Protein AF-A0A931I451-F1 (afdb_monomer_lite)

Foldseek 3Di:
DVVLVVVLVVLLVVLVVQLVVLVCLLCVLLVLLVVLLVVLVCLVVVPDADDDPNHGSVVSSVVSNVSSVVSVCCNVVVCSVLSNVLSVQLNVLSVVLVVLCPDPPRDPVVSVVSNVVSVVSSVVSVVVVPD

Organism: NCBI:txid2793297

pLDDT: mean 89.66, std 9.62, range [39.75, 97.81]

Sequence (131 aa):
MEQIRAKVEESFTKANTGAKAWSTAYHTILGAAGIVGIIASLVSGAGITGDILGMSSKTFIAVLSALAAMLTFIGGFGGFEKKWISNRQLRHDLNMIKVDMDANDADEKTIRTKYKEAMSRHESIFVGDSI

Secondary structure (DSSP, 8-state):
-HHHHHHHHHHHHHHHHHHHHHHHHHHHHHHHHHHHHHHHHHHHHTT--SEETTEEHHHHHHHHHHHHHHHHHHHHHS-HHHHHHHHHHHHHHHHHHHHHHTSTT--HHHHHHHHHHHHHHHHHHHHT---

Radius of gyration: 22.63 Å; chains: 1; bounding box: 51×32×65 Å

Structure (mmCIF, N/CA/C/O backbone):
data_AF-A0A931I451-F1
#
_entry.id   AF-A0A931I451-F1
#
loop_
_atom_site.group_PDB
_atom_site.id
_atom_site.type_symbol
_atom_site.label_atom_id
_atom_site.label_alt_id
_atom_site.label_comp_id
_atom_site.label_asym_id
_atom_site.label_entity_id
_atom_site.label_seq_id
_atom_site.pdbx_PDB_ins_code
_atom_site.Cartn_x
_atom_site.Cartn_y
_atom_site.Cartn_z
_atom_site.occupancy
_atom_site.B_iso_or_equiv
_atom_site.auth_seq_id
_atom_site.auth_comp_id
_atom_site.auth_asym_id
_atom_site.auth_atom_id
_atom_site.pdbx_PDB_model_num
ATOM 1 N N . MET A 1 1 ? -24.051 -4.105 19.971 1.00 84.06 1 MET A N 1
ATOM 2 C CA . MET A 1 1 ? -22.862 -4.875 19.532 1.00 84.06 1 MET A CA 1
ATOM 3 C C . MET A 1 1 ? -22.881 -5.305 18.065 1.00 84.06 1 MET A C 1
ATOM 5 O O . MET A 1 1 ? -21.870 -5.152 17.390 1.00 84.06 1 MET A O 1
ATOM 9 N N . GLU A 1 2 ? -23.996 -5.793 17.521 1.00 89.69 2 GLU A N 1
ATOM 10 C CA . GLU A 1 2 ? -24.052 -6.289 16.131 1.00 89.69 2 GLU A CA 1
ATOM 11 C C . GLU A 1 2 ? -23.709 -5.224 15.068 1.00 89.69 2 GLU A C 1
ATOM 13 O O . GLU A 1 2 ? -22.901 -5.464 14.173 1.00 89.69 2 GLU A O 1
ATOM 18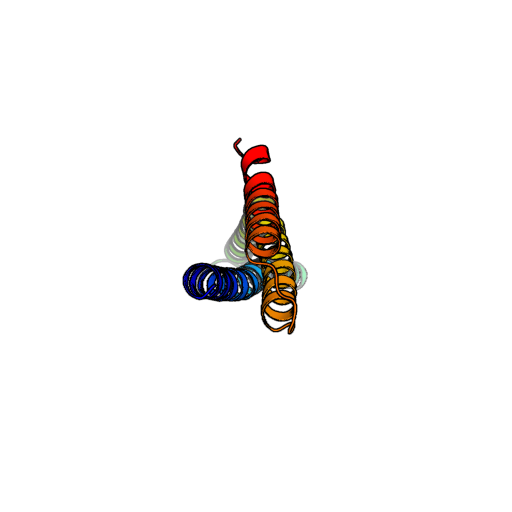 N N . GLN A 1 3 ? -24.220 -3.997 15.223 1.00 92.00 3 GLN A N 1
ATOM 19 C CA . GLN A 1 3 ? -23.937 -2.904 14.282 1.00 92.00 3 GLN A CA 1
ATOM 20 C C . GLN A 1 3 ? -22.450 -2.526 14.210 1.00 92.00 3 GLN A C 1
ATOM 22 O O . GLN A 1 3 ? -21.939 -2.232 13.131 1.00 92.00 3 GLN A O 1
ATOM 27 N N . ILE A 1 4 ? -21.747 -2.491 15.351 1.00 93.38 4 ILE A N 1
ATOM 28 C CA . ILE A 1 4 ? -20.312 -2.170 15.357 1.00 93.38 4 ILE A CA 1
ATOM 29 C C . ILE A 1 4 ? -19.495 -3.335 14.788 1.00 93.38 4 ILE A C 1
ATOM 31 O O . ILE A 1 4 ? -18.538 -3.087 14.061 1.00 93.38 4 ILE A O 1
ATOM 35 N N . ARG A 1 5 ? -19.933 -4.585 15.001 1.00 95.00 5 ARG A N 1
ATOM 36 C CA . ARG A 1 5 ? -19.315 -5.783 14.410 1.00 95.00 5 ARG A CA 1
ATOM 37 C C . ARG A 1 5 ? -19.340 -5.733 12.886 1.00 95.00 5 ARG A C 1
ATOM 39 O O . ARG A 1 5 ? -18.301 -5.912 12.262 1.00 95.00 5 ARG A O 1
ATOM 46 N N . ALA A 1 6 ? -20.494 -5.411 12.301 1.00 96.00 6 ALA A N 1
ATOM 47 C CA . ALA A 1 6 ? -20.635 -5.276 10.852 1.00 96.00 6 ALA A CA 1
ATOM 48 C C . ALA A 1 6 ? -19.685 -4.212 10.275 1.00 96.00 6 ALA A C 1
ATOM 50 O O . ALA A 1 6 ? -19.011 -4.460 9.278 1.00 96.00 6 ALA A O 1
ATOM 51 N N . LYS A 1 7 ? -19.562 -3.055 10.943 1.00 95.75 7 LYS A N 1
ATOM 52 C CA . LYS A 1 7 ? -18.633 -1.989 10.527 1.00 95.75 7 LYS A CA 1
ATOM 53 C C . LYS A 1 7 ? -17.167 -2.408 10.622 1.00 95.75 7 LYS A C 1
ATOM 55 O O . LYS A 1 7 ? -16.392 -2.107 9.720 1.00 95.75 7 LYS A O 1
ATOM 60 N N . VAL A 1 8 ? -16.783 -3.091 11.701 1.00 96.56 8 VAL A N 1
ATOM 61 C CA . VAL A 1 8 ? -15.419 -3.613 11.868 1.00 96.56 8 VAL A CA 1
ATOM 62 C C . VAL A 1 8 ? -15.099 -4.623 10.763 1.00 96.56 8 VAL A C 1
ATOM 64 O O . VAL A 1 8 ? -14.026 -4.540 10.169 1.00 96.56 8 VAL A O 1
ATOM 67 N N . GLU A 1 9 ? -16.029 -5.523 10.434 1.00 96.94 9 GLU A N 1
ATOM 68 C CA . GLU A 1 9 ? -15.830 -6.546 9.399 1.00 96.94 9 GLU A CA 1
ATOM 69 C C . GLU A 1 9 ? -15.715 -5.952 7.990 1.00 96.94 9 GLU A C 1
ATOM 71 O O . GLU A 1 9 ? -14.822 -6.315 7.214 1.00 96.94 9 GLU A O 1
ATOM 76 N N . GLU A 1 10 ? -16.586 -4.996 7.664 1.00 97.31 10 GLU A N 1
ATOM 77 C CA . GLU A 1 10 ? -16.546 -4.280 6.392 1.00 97.31 10 GLU A CA 1
ATOM 78 C C . GLU A 1 10 ? -15.208 -3.544 6.226 1.00 97.31 10 GLU A C 1
ATOM 80 O O . GLU A 1 10 ? -14.516 -3.699 5.212 1.00 97.31 10 GLU A O 1
ATOM 85 N N . SER A 1 11 ? -14.801 -2.789 7.250 1.00 96.50 11 SER A N 1
ATOM 86 C CA . SER A 1 11 ? -13.529 -2.066 7.262 1.00 96.50 11 SER A CA 1
ATOM 87 C C . SER A 1 11 ? -12.334 -3.015 7.194 1.00 96.50 11 SER A C 1
ATOM 89 O O . SER A 1 11 ? -11.367 -2.728 6.488 1.00 96.50 11 SER A O 1
ATOM 91 N N . PHE A 1 12 ? -12.399 -4.176 7.852 1.00 97.38 12 PHE A N 1
ATOM 92 C CA . PHE A 1 12 ? -11.330 -5.175 7.816 1.00 97.38 12 PHE A CA 1
ATOM 93 C C . PHE A 1 12 ? -11.155 -5.743 6.407 1.00 97.38 12 PHE A C 1
ATOM 95 O O . PHE A 1 12 ? -10.032 -5.847 5.910 1.00 97.38 12 PHE A O 1
ATOM 102 N N . THR A 1 13 ? -12.259 -6.057 5.730 1.00 97.38 13 THR A N 1
ATOM 103 C CA . THR A 1 13 ? -12.245 -6.571 4.355 1.00 97.38 13 THR A CA 1
ATOM 104 C C . THR A 1 13 ? -11.655 -5.548 3.385 1.00 97.38 13 THR A C 1
ATOM 106 O O . THR A 1 13 ? -10.807 -5.894 2.552 1.00 97.38 13 THR A O 1
ATOM 109 N N . LYS A 1 14 ? -12.039 -4.273 3.531 1.00 95.44 14 LYS A N 1
ATOM 110 C CA . LYS A 1 14 ? -11.481 -3.157 2.755 1.00 95.44 14 LYS A CA 1
ATOM 111 C C . LYS A 1 14 ? -9.985 -2.986 3.014 1.00 95.44 14 LYS A C 1
ATOM 113 O O . LYS A 1 14 ? -9.214 -2.984 2.058 1.00 95.44 14 LYS A O 1
ATOM 118 N N . ALA A 1 15 ? -9.561 -2.942 4.278 1.00 94.81 15 ALA A N 1
ATOM 119 C CA . ALA A 1 15 ? -8.152 -2.815 4.655 1.00 94.81 15 ALA A CA 1
ATOM 120 C C . ALA A 1 15 ? -7.307 -4.006 4.165 1.00 94.81 15 ALA A C 1
ATOM 122 O O . ALA A 1 15 ? -6.190 -3.830 3.688 1.00 94.81 15 ALA A O 1
ATOM 123 N N . ASN A 1 16 ? -7.842 -5.230 4.213 1.00 95.38 16 ASN A N 1
ATOM 124 C CA . ASN A 1 16 ? -7.169 -6.423 3.697 1.00 95.38 16 ASN A CA 1
ATOM 125 C C . ASN A 1 16 ? -7.016 -6.390 2.171 1.00 95.38 16 ASN A C 1
ATOM 127 O O . ASN A 1 16 ? -5.948 -6.707 1.646 1.00 95.38 16 ASN A O 1
ATOM 131 N N . THR A 1 17 ? -8.068 -5.981 1.463 1.00 95.88 17 THR A N 1
ATOM 132 C CA . THR A 1 17 ? -8.034 -5.819 0.003 1.00 95.88 17 THR A CA 1
ATOM 133 C C . THR A 1 17 ? -7.046 -4.728 -0.393 1.00 95.88 17 THR A C 1
ATOM 135 O O . THR A 1 17 ? -6.185 -4.962 -1.238 1.00 95.88 17 THR A O 1
ATOM 138 N N . GLY A 1 18 ? -7.098 -3.575 0.279 1.00 92.00 18 GLY A N 1
ATOM 139 C CA . GLY A 1 18 ? -6.161 -2.473 0.085 1.00 92.00 18 GLY A CA 1
ATOM 140 C C . GLY A 1 18 ? -4.717 -2.891 0.355 1.00 92.00 18 GLY A C 1
ATOM 141 O O . GLY A 1 18 ? -3.845 -2.645 -0.472 1.00 92.00 18 GLY A O 1
ATOM 142 N N . ALA A 1 19 ? -4.452 -3.599 1.456 1.00 91.94 19 ALA A N 1
ATOM 143 C CA . ALA A 1 19 ? -3.112 -4.081 1.786 1.00 91.94 19 ALA A CA 1
ATOM 144 C C . ALA A 1 19 ? -2.541 -4.999 0.694 1.00 91.94 19 ALA A C 1
ATOM 146 O O . ALA A 1 19 ? -1.367 -4.878 0.355 1.00 91.94 19 ALA A O 1
ATOM 147 N N . LYS A 1 20 ? -3.357 -5.890 0.118 1.00 92.56 20 LYS A N 1
ATOM 148 C CA . LYS A 1 20 ? -2.935 -6.755 -0.995 1.00 92.56 20 LYS A CA 1
ATOM 149 C C . LYS A 1 20 ? -2.702 -5.951 -2.274 1.00 92.56 20 LYS A C 1
ATOM 151 O O . LYS A 1 20 ? -1.625 -6.046 -2.852 1.00 92.56 20 LYS A O 1
ATOM 156 N N . ALA A 1 21 ? -3.669 -5.124 -2.672 1.00 92.56 21 ALA A N 1
ATOM 157 C CA . ALA A 1 21 ? -3.600 -4.340 -3.903 1.00 92.56 21 ALA A CA 1
ATOM 158 C C . ALA A 1 21 ? -2.397 -3.385 -3.914 1.00 92.56 21 ALA A C 1
ATOM 160 O O . ALA A 1 21 ? -1.630 -3.367 -4.875 1.00 92.56 21 ALA A O 1
ATOM 161 N N . TRP A 1 22 ? -2.182 -2.643 -2.824 1.00 91.75 22 TRP A N 1
ATOM 162 C CA . TRP A 1 22 ? -1.053 -1.718 -2.716 1.00 91.75 22 TRP A CA 1
ATOM 163 C C . TRP A 1 22 ? 0.290 -2.435 -2.577 1.00 91.75 22 TRP A C 1
ATOM 165 O O . TRP A 1 22 ? 1.285 -1.924 -3.079 1.00 91.75 22 TRP A O 1
ATOM 175 N N . SER A 1 23 ? 0.330 -3.634 -1.981 1.00 89.88 23 SER A N 1
ATOM 176 C CA . SER A 1 23 ? 1.541 -4.467 -1.975 1.00 89.88 23 SER A CA 1
ATOM 177 C C . SER A 1 23 ? 1.933 -4.882 -3.390 1.00 89.88 23 SER A C 1
ATOM 179 O O . SER A 1 23 ? 3.088 -4.720 -3.779 1.00 89.88 23 SER A O 1
ATOM 181 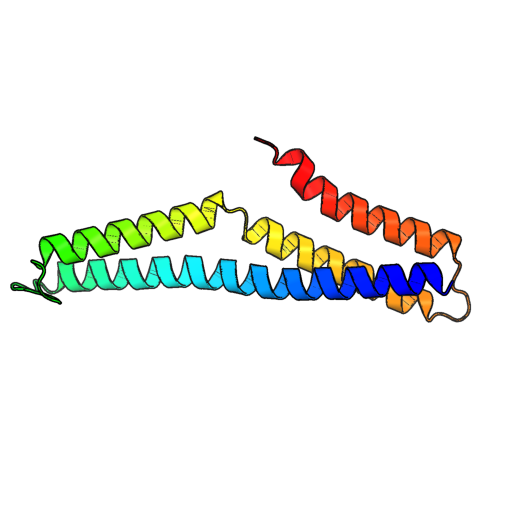N N . THR A 1 24 ? 0.965 -5.364 -4.177 1.00 89.25 24 THR A N 1
ATOM 182 C CA . THR A 1 24 ? 1.191 -5.710 -5.583 1.00 89.25 24 THR A CA 1
ATOM 183 C C . THR A 1 24 ? 1.635 -4.483 -6.370 1.00 89.25 24 THR A C 1
ATOM 185 O O . THR A 1 24 ? 2.670 -4.537 -7.021 1.00 89.25 24 THR A O 1
ATOM 188 N N . ALA A 1 25 ? 0.929 -3.355 -6.257 1.00 89.81 25 ALA A N 1
ATOM 189 C CA . ALA A 1 25 ? 1.302 -2.127 -6.956 1.00 89.81 25 ALA A CA 1
ATOM 190 C C . ALA A 1 25 ? 2.735 -1.677 -6.618 1.00 89.81 25 ALA A C 1
ATOM 192 O O . ALA A 1 25 ? 3.522 -1.421 -7.527 1.00 89.81 25 ALA A O 1
ATOM 193 N N . TYR A 1 26 ? 3.093 -1.644 -5.330 1.00 86.12 26 TYR A N 1
ATOM 194 C CA . TYR A 1 26 ? 4.414 -1.218 -4.866 1.00 86.12 26 TYR A CA 1
ATOM 195 C C . TYR A 1 26 ? 5.539 -2.114 -5.403 1.00 86.12 26 TYR A C 1
ATOM 197 O O . TYR A 1 26 ? 6.483 -1.623 -6.023 1.00 86.12 26 TYR A O 1
ATOM 205 N N . HIS A 1 27 ? 5.426 -3.434 -5.232 1.00 85.56 27 HIS A N 1
ATOM 206 C CA . HIS A 1 27 ? 6.488 -4.355 -5.644 1.00 85.56 27 HIS A CA 1
ATOM 207 C C . HIS A 1 27 ? 6.543 -4.570 -7.157 1.00 85.56 27 HIS A C 1
ATOM 209 O O . HIS A 1 27 ? 7.633 -4.727 -7.706 1.00 85.56 27 HIS A O 1
ATOM 215 N N . THR A 1 28 ? 5.404 -4.547 -7.853 1.00 89.50 28 THR A N 1
ATOM 216 C CA . THR A 1 28 ? 5.381 -4.696 -9.310 1.00 89.50 28 THR A CA 1
ATOM 217 C C . THR A 1 28 ? 5.950 -3.465 -10.001 1.00 89.50 28 THR A C 1
ATOM 219 O O . THR A 1 28 ? 6.743 -3.628 -10.919 1.00 89.50 28 THR A O 1
ATOM 222 N N . ILE A 1 29 ? 5.614 -2.246 -9.565 1.00 89.06 29 ILE A N 1
ATOM 223 C CA . ILE A 1 29 ? 6.123 -1.026 -10.209 1.00 89.06 29 ILE A CA 1
ATOM 224 C C . ILE A 1 29 ? 7.632 -0.881 -10.008 1.00 89.06 29 ILE A C 1
ATOM 226 O O . ILE A 1 29 ? 8.349 -0.655 -10.982 1.00 89.06 29 ILE A O 1
ATOM 230 N N . LEU A 1 30 ? 8.131 -1.077 -8.784 1.00 82.50 30 LEU A N 1
ATOM 231 C CA . LEU A 1 30 ? 9.569 -0.993 -8.514 1.00 82.50 30 LEU A CA 1
ATOM 232 C C . LEU A 1 30 ? 10.344 -2.145 -9.164 1.00 82.50 30 LEU A C 1
ATOM 234 O O . LEU A 1 30 ? 11.392 -1.923 -9.769 1.00 82.50 30 LEU A O 1
ATOM 238 N N . GLY A 1 31 ? 9.809 -3.368 -9.097 1.00 89.50 31 GLY A N 1
ATOM 239 C CA . GLY A 1 31 ? 10.412 -4.530 -9.745 1.00 89.50 31 GLY A CA 1
ATOM 240 C C . GLY A 1 31 ? 10.475 -4.374 -11.264 1.00 89.50 31 GLY A C 1
ATOM 241 O O . GLY A 1 31 ? 11.526 -4.597 -11.864 1.00 89.50 31 GLY A O 1
ATOM 242 N N . ALA A 1 32 ? 9.384 -3.926 -11.890 1.00 90.50 32 ALA A N 1
ATOM 243 C CA . ALA A 1 32 ? 9.336 -3.673 -13.326 1.00 90.50 32 ALA A CA 1
ATOM 244 C C . ALA 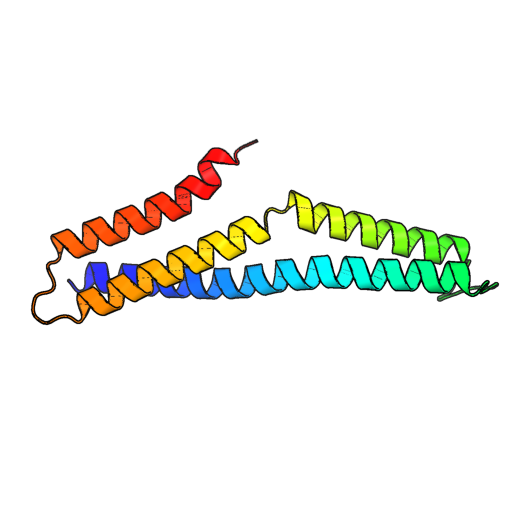A 1 32 ? 10.297 -2.552 -13.739 1.00 90.50 32 ALA A C 1
ATOM 246 O O . ALA A 1 32 ? 11.015 -2.717 -14.723 1.00 90.50 32 ALA A O 1
ATOM 247 N N . ALA A 1 33 ? 10.369 -1.453 -12.978 1.00 91.12 33 ALA A N 1
ATOM 248 C CA . ALA A 1 33 ? 11.322 -0.374 -13.236 1.00 91.12 33 ALA A CA 1
ATOM 249 C C . ALA A 1 33 ? 12.769 -0.894 -13.267 1.00 91.12 33 ALA A C 1
ATOM 251 O O . ALA A 1 33 ? 13.507 -0.621 -14.215 1.00 91.12 33 ALA A O 1
ATOM 252 N N . GLY A 1 34 ? 13.147 -1.699 -12.266 1.00 90.25 34 GLY A N 1
ATOM 253 C CA . GLY A 1 34 ? 14.473 -2.310 -12.184 1.00 90.25 34 GLY A CA 1
ATOM 254 C C . GLY A 1 34 ? 14.766 -3.251 -13.353 1.00 90.25 34 GLY A C 1
ATOM 255 O O . GLY A 1 34 ? 15.809 -3.127 -13.991 1.00 90.25 34 GLY A O 1
ATOM 256 N N . ILE A 1 35 ? 13.834 -4.151 -13.684 1.00 93.56 35 ILE A N 1
ATOM 257 C CA . ILE A 1 35 ? 13.991 -5.102 -14.798 1.00 93.56 35 ILE A CA 1
ATOM 258 C C . ILE A 1 35 ? 14.158 -4.363 -16.129 1.00 93.56 35 ILE A C 1
ATOM 260 O O . ILE A 1 35 ? 15.079 -4.660 -16.886 1.00 93.56 35 ILE A O 1
ATOM 264 N N . VAL A 1 36 ? 13.303 -3.377 -16.408 1.00 93.06 36 VAL A N 1
ATOM 265 C CA . VAL A 1 36 ? 13.367 -2.593 -17.648 1.00 93.06 36 VAL A CA 1
ATOM 266 C C . VAL A 1 36 ? 14.695 -1.833 -17.743 1.00 93.06 36 VAL A C 1
ATOM 268 O O . VAL A 1 36 ? 15.323 -1.834 -18.803 1.00 93.06 36 VAL A O 1
ATOM 271 N N . GLY A 1 37 ? 15.165 -1.246 -16.637 1.00 90.88 37 GLY A N 1
ATOM 272 C CA . GLY A 1 37 ? 16.468 -0.580 -16.578 1.00 90.88 37 GLY A CA 1
ATOM 273 C C . GLY A 1 37 ? 17.643 -1.533 -16.825 1.00 90.88 37 GLY A C 1
ATOM 274 O O . GLY A 1 37 ? 18.558 -1.202 -17.582 1.00 90.88 37 GLY A O 1
ATOM 275 N N . ILE A 1 38 ? 17.599 -2.743 -16.257 1.00 92.56 38 ILE A N 1
ATOM 276 C CA . ILE A 1 38 ? 18.607 -3.787 -16.498 1.00 92.56 38 ILE A CA 1
ATOM 277 C C . ILE A 1 38 ? 18.626 -4.181 -17.977 1.00 92.56 38 ILE A C 1
ATOM 279 O O . ILE A 1 38 ? 19.702 -4.244 -18.567 1.00 92.56 38 ILE A O 1
ATOM 283 N N . ILE A 1 39 ? 17.463 -4.391 -18.603 1.00 91.06 39 ILE A N 1
ATOM 284 C CA . ILE A 1 39 ? 17.385 -4.729 -20.032 1.00 91.06 39 ILE A CA 1
ATOM 285 C C . ILE A 1 39 ? 17.983 -3.602 -20.884 1.00 91.06 39 ILE A C 1
ATOM 287 O O . ILE A 1 39 ? 18.790 -3.881 -21.769 1.00 91.06 39 ILE A O 1
ATOM 291 N N . ALA A 1 40 ? 17.650 -2.339 -20.601 1.00 89.88 40 ALA A N 1
ATOM 292 C CA . ALA A 1 40 ? 18.216 -1.194 -21.318 1.00 89.88 40 ALA A CA 1
ATOM 293 C C . ALA A 1 40 ? 19.751 -1.165 -21.224 1.00 89.88 40 ALA A C 1
ATOM 295 O O . ALA A 1 40 ? 20.436 -0.997 -22.235 1.00 89.88 40 ALA A O 1
ATOM 296 N N . SER A 1 41 ? 20.286 -1.392 -20.020 1.00 90.50 41 SER A N 1
ATOM 297 C CA . SER A 1 41 ? 21.726 -1.447 -19.762 1.00 90.50 41 SER A CA 1
ATOM 298 C C . SER A 1 41 ? 22.402 -2.609 -20.496 1.00 90.50 41 SER A C 1
ATOM 300 O O . SER A 1 41 ? 23.423 -2.410 -21.150 1.00 90.50 41 SER A O 1
ATOM 302 N N . LEU A 1 42 ? 21.808 -3.808 -20.471 1.00 92.00 42 LEU A N 1
ATOM 303 C CA . LEU A 1 42 ? 22.339 -4.984 -21.166 1.00 92.00 42 LEU A CA 1
ATOM 304 C C . LEU A 1 42 ? 22.361 -4.792 -22.683 1.00 92.00 42 LEU A C 1
ATOM 306 O O . LEU A 1 42 ? 23.370 -5.090 -23.313 1.00 92.00 42 LEU A O 1
ATOM 310 N N . VAL A 1 43 ? 21.285 -4.262 -23.271 1.00 89.38 43 VAL A N 1
ATOM 311 C CA . VAL A 1 43 ? 21.227 -3.994 -24.718 1.00 89.38 43 VAL A CA 1
ATOM 312 C C . VAL A 1 43 ? 22.254 -2.933 -25.111 1.00 89.38 43 VAL A C 1
ATOM 314 O O . VAL A 1 43 ? 22.938 -3.090 -26.123 1.00 89.38 43 VAL A O 1
ATOM 317 N N . SER A 1 44 ? 22.413 -1.891 -24.289 1.00 88.50 44 SER A N 1
ATOM 318 C CA . SER A 1 44 ? 23.433 -0.863 -24.501 1.00 88.50 44 SER A CA 1
ATOM 319 C C . SER A 1 44 ? 24.856 -1.420 -24.377 1.00 88.50 44 SER A C 1
ATOM 321 O O . SER A 1 44 ? 25.715 -1.076 -25.185 1.00 88.50 44 SER A O 1
ATOM 323 N N . GLY A 1 45 ? 25.122 -2.262 -23.374 1.00 87.19 45 GLY A N 1
ATOM 324 C CA . GLY A 1 45 ? 26.450 -2.805 -23.079 1.00 87.19 45 GLY A CA 1
ATOM 325 C C . GLY A 1 45 ? 26.882 -3.938 -24.011 1.00 87.19 45 GLY A C 1
ATOM 326 O O . GLY A 1 45 ? 28.065 -4.063 -24.310 1.00 87.19 45 GLY A O 1
ATOM 327 N N . ALA A 1 46 ? 25.937 -4.731 -24.519 1.00 87.62 46 ALA A N 1
ATOM 328 C CA . ALA A 1 46 ? 26.207 -5.825 -25.452 1.00 87.62 46 ALA A CA 1
ATOM 329 C C . ALA A 1 46 ? 26.554 -5.348 -26.876 1.00 87.62 46 ALA A C 1
ATOM 331 O O . ALA A 1 46 ? 26.887 -6.169 -27.727 1.00 87.62 46 ALA A O 1
ATOM 332 N N . GLY A 1 47 ? 26.462 -4.041 -27.157 1.00 79.88 47 GLY A N 1
ATOM 333 C CA . GLY A 1 47 ? 26.783 -3.488 -28.473 1.00 79.88 47 GLY A CA 1
ATOM 334 C C . GLY A 1 47 ? 25.856 -3.995 -29.580 1.00 79.88 47 GLY A C 1
ATOM 335 O O . GLY A 1 47 ? 26.279 -4.102 -30.730 1.00 79.88 47 GLY A O 1
ATOM 336 N N . ILE A 1 48 ? 24.604 -4.335 -29.242 1.00 80.88 48 ILE A N 1
ATOM 337 C CA . ILE A 1 48 ? 23.628 -4.827 -30.218 1.00 80.88 48 ILE A CA 1
ATOM 338 C C . ILE A 1 48 ? 23.363 -3.719 -31.240 1.00 80.88 48 ILE A C 1
ATOM 340 O O . ILE A 1 48 ? 22.857 -2.637 -30.923 1.00 80.88 48 ILE A O 1
ATOM 344 N N . THR A 1 49 ? 23.719 -4.010 -32.487 1.00 76.50 49 THR A N 1
ATOM 345 C CA . THR A 1 49 ? 23.512 -3.135 -33.638 1.00 76.50 49 THR A CA 1
ATOM 346 C C . THR A 1 49 ? 22.463 -3.759 -34.551 1.00 76.50 49 THR A C 1
ATOM 348 O O . THR A 1 49 ? 22.438 -4.972 -34.744 1.00 76.50 49 THR A O 1
ATOM 351 N N . GLY A 1 50 ? 21.554 -2.930 -35.063 1.00 83.69 50 GLY A N 1
ATOM 352 C CA . GLY A 1 50 ? 20.403 -3.366 -35.855 1.00 83.69 50 GLY A CA 1
ATOM 353 C C . GLY A 1 50 ? 19.065 -3.029 -35.202 1.00 83.69 50 GLY A C 1
ATOM 354 O O . GLY A 1 50 ? 19.006 -2.368 -34.158 1.00 83.69 50 GLY A O 1
ATOM 355 N N . ASP A 1 51 ? 17.995 -3.472 -35.856 1.00 87.62 51 ASP A N 1
ATOM 356 C CA . ASP A 1 51 ? 16.634 -3.198 -35.417 1.00 87.62 51 ASP A CA 1
ATOM 357 C C . ASP A 1 51 ? 16.154 -4.241 -34.405 1.00 87.62 51 ASP A C 1
ATOM 359 O O . ASP A 1 51 ? 16.263 -5.450 -34.609 1.00 87.62 51 ASP A O 1
ATOM 363 N N . ILE A 1 52 ? 15.571 -3.757 -33.313 1.00 86.50 52 ILE A N 1
ATOM 364 C CA . ILE A 1 52 ? 14.915 -4.552 -32.280 1.00 86.50 52 ILE A CA 1
ATOM 365 C C . ILE A 1 52 ? 13.438 -4.176 -32.319 1.00 86.50 52 ILE A C 1
ATOM 367 O O . ILE A 1 52 ? 13.085 -3.017 -32.107 1.00 86.50 52 ILE A O 1
ATOM 371 N N . LEU A 1 53 ? 12.568 -5.147 -32.617 1.00 87.75 53 LEU A N 1
ATOM 372 C CA . LEU A 1 53 ? 11.121 -4.923 -32.764 1.00 87.75 53 LEU A CA 1
ATOM 373 C C . LEU A 1 53 ? 10.778 -3.799 -33.768 1.00 87.75 53 LEU A C 1
ATOM 375 O O . LEU A 1 53 ? 9.834 -3.041 -33.560 1.00 87.75 53 LEU A O 1
ATOM 379 N N . GLY A 1 54 ? 11.562 -3.672 -34.845 1.00 88.50 54 GLY A N 1
ATOM 380 C CA . GLY A 1 54 ? 11.368 -2.644 -35.878 1.00 88.50 54 GLY A CA 1
ATOM 381 C C . GLY A 1 54 ? 11.827 -1.234 -35.485 1.00 88.50 54 GLY A C 1
ATOM 382 O O . GLY A 1 54 ? 11.508 -0.276 -36.183 1.00 88.50 54 GLY A O 1
ATOM 383 N N . MET A 1 55 ? 12.560 -1.086 -34.378 1.00 91.12 55 MET A N 1
ATOM 384 C CA . MET A 1 55 ? 13.169 0.174 -33.950 1.00 91.12 55 MET A CA 1
ATOM 385 C C . MET A 1 55 ? 14.688 0.055 -33.923 1.00 91.12 55 MET A C 1
ATOM 387 O O . MET A 1 55 ? 15.210 -0.977 -33.507 1.00 91.12 55 MET A O 1
ATOM 391 N N . SER A 1 56 ? 15.397 1.146 -34.233 1.00 93.31 56 SER A N 1
ATOM 392 C CA . SER A 1 56 ? 16.848 1.189 -34.020 1.00 93.31 56 SER A CA 1
ATOM 393 C C . SER A 1 56 ? 17.188 0.873 -32.559 1.00 93.31 56 SER A C 1
ATOM 395 O O . SER A 1 56 ? 16.467 1.298 -31.646 1.00 93.31 56 SER A O 1
ATOM 397 N N . SER A 1 57 ? 18.303 0.181 -32.315 1.00 90.00 57 SER A N 1
ATOM 398 C CA . SER A 1 57 ? 18.732 -0.162 -30.952 1.00 90.00 57 SER A CA 1
ATOM 399 C C . SER A 1 57 ? 18.826 1.064 -30.031 1.00 90.00 57 SER A C 1
ATOM 401 O O . SER A 1 57 ? 18.399 1.001 -28.878 1.00 90.00 57 SER A O 1
ATOM 403 N N . LYS A 1 58 ? 19.262 2.221 -30.552 1.00 90.88 58 LYS A N 1
ATOM 404 C CA . LYS A 1 58 ? 19.276 3.498 -29.818 1.00 90.88 58 LYS A CA 1
ATOM 405 C C . LYS A 1 58 ? 17.873 3.935 -29.383 1.00 90.88 58 LYS A C 1
ATOM 407 O O . LYS A 1 58 ? 17.685 4.315 -28.228 1.00 90.88 58 LYS A O 1
ATOM 412 N N . THR A 1 59 ? 16.895 3.884 -30.289 1.00 93.31 59 THR A N 1
ATOM 413 C CA . THR A 1 59 ? 15.495 4.224 -29.982 1.00 93.31 59 THR A CA 1
ATOM 414 C C . THR A 1 59 ? 14.914 3.256 -28.955 1.00 93.31 59 THR A C 1
ATOM 416 O O . THR A 1 59 ? 14.283 3.690 -27.995 1.00 93.31 59 THR A O 1
ATOM 419 N N . PHE A 1 60 ? 15.176 1.958 -29.111 1.00 92.38 60 PHE A N 1
ATOM 420 C CA . PHE A 1 60 ? 14.706 0.930 -28.186 1.00 92.38 60 PHE A CA 1
ATOM 421 C C . PHE A 1 60 ? 15.240 1.149 -26.759 1.00 92.38 60 PHE A C 1
ATOM 423 O O . PHE A 1 60 ? 14.460 1.181 -25.806 1.00 92.38 60 PHE A O 1
ATOM 430 N N . ILE A 1 61 ? 16.547 1.395 -26.607 1.00 92.50 61 ILE A N 1
ATOM 431 C CA . ILE A 1 61 ? 17.176 1.698 -25.308 1.00 92.50 61 ILE A CA 1
ATOM 432 C C . ILE A 1 61 ? 16.566 2.958 -24.681 1.00 92.50 61 ILE A C 1
ATOM 434 O O . ILE A 1 61 ? 16.277 2.970 -23.482 1.00 92.50 61 ILE A O 1
ATOM 438 N N . ALA A 1 62 ? 16.351 4.013 -25.474 1.00 93.62 62 ALA A N 1
ATOM 439 C CA . ALA A 1 62 ? 15.756 5.256 -24.989 1.00 93.62 62 ALA A CA 1
ATOM 440 C C . ALA A 1 62 ? 14.331 5.040 -24.453 1.00 93.62 62 ALA A C 1
ATOM 442 O O . ALA A 1 62 ? 14.006 5.536 -23.375 1.00 93.62 62 ALA A O 1
ATOM 443 N N . VAL A 1 63 ? 13.507 4.251 -25.154 1.00 94.31 63 VAL A N 1
ATOM 444 C CA . VAL A 1 63 ? 12.148 3.899 -24.711 1.00 94.31 63 VAL A CA 1
ATOM 445 C C . VAL A 1 63 ? 12.182 3.117 -23.401 1.00 94.31 63 VAL A C 1
ATOM 447 O O . VAL A 1 63 ? 11.473 3.480 -22.464 1.00 94.31 63 VAL A O 1
ATOM 450 N N . LEU A 1 64 ? 13.025 2.085 -23.291 1.00 94.12 64 LEU A N 1
ATOM 451 C CA . LEU A 1 64 ? 13.153 1.320 -22.046 1.00 94.12 64 LEU A CA 1
ATOM 452 C C . LEU A 1 64 ? 13.617 2.209 -20.887 1.00 94.12 64 LEU A C 1
ATOM 454 O O . LEU A 1 64 ? 13.047 2.160 -19.801 1.00 94.12 64 LEU A O 1
ATOM 458 N N . SER A 1 65 ? 14.602 3.073 -21.123 1.00 93.00 65 SER A N 1
ATOM 459 C CA . SER A 1 65 ? 15.119 3.986 -20.097 1.00 93.00 65 SER A CA 1
ATOM 460 C C . SER A 1 65 ? 14.043 4.970 -19.625 1.00 93.00 65 SER A C 1
ATOM 462 O O . SER A 1 65 ? 13.885 5.185 -18.423 1.00 93.00 65 SER A O 1
ATOM 464 N N . ALA A 1 66 ? 13.254 5.518 -20.555 1.00 94.12 66 ALA A N 1
ATOM 465 C CA . ALA A 1 66 ? 12.127 6.390 -20.239 1.00 94.12 66 ALA A CA 1
ATOM 466 C C . ALA A 1 66 ? 11.032 5.655 -19.447 1.00 94.12 66 ALA A C 1
ATOM 468 O O . ALA A 1 66 ? 10.521 6.191 -18.465 1.00 94.12 66 ALA A O 1
ATOM 469 N N . LEU A 1 67 ? 10.709 4.411 -19.818 1.00 94.38 67 LEU A N 1
ATOM 470 C CA . LEU A 1 67 ? 9.756 3.574 -19.083 1.00 94.38 67 LEU A CA 1
ATOM 471 C C . LEU A 1 67 ? 10.246 3.267 -17.664 1.00 94.38 67 LEU A C 1
ATOM 473 O O . LEU A 1 67 ? 9.479 3.411 -16.714 1.00 94.38 67 LEU A O 1
ATOM 477 N N . ALA A 1 68 ? 11.518 2.896 -17.499 1.00 93.62 68 ALA A N 1
ATOM 478 C CA . ALA A 1 68 ? 12.110 2.646 -16.187 1.00 93.62 68 ALA A CA 1
ATOM 479 C C . ALA A 1 68 ? 12.069 3.901 -15.300 1.00 93.62 68 ALA A C 1
ATOM 481 O O . ALA A 1 68 ? 11.680 3.822 -14.131 1.00 93.62 68 ALA A O 1
ATOM 482 N N . ALA A 1 69 ? 12.406 5.068 -15.858 1.00 92.25 69 ALA A N 1
ATOM 483 C CA . ALA A 1 69 ? 12.338 6.343 -15.151 1.00 92.25 69 ALA A CA 1
ATOM 484 C C . ALA A 1 69 ? 10.899 6.703 -14.752 1.00 92.25 69 ALA A C 1
ATOM 486 O O . ALA A 1 69 ? 10.656 7.079 -13.607 1.00 92.25 69 ALA A O 1
ATOM 487 N N . MET A 1 70 ? 9.932 6.527 -15.657 1.00 92.06 70 MET A N 1
ATOM 488 C CA . MET A 1 70 ? 8.517 6.786 -15.384 1.00 92.06 70 MET A CA 1
ATOM 489 C C . MET A 1 70 ? 7.968 5.858 -14.296 1.00 92.06 70 MET A C 1
ATOM 491 O O . MET A 1 70 ? 7.303 6.325 -13.377 1.00 92.06 70 MET A O 1
ATOM 495 N N . LEU A 1 71 ? 8.277 4.560 -14.349 1.00 91.50 71 LEU A N 1
ATOM 496 C CA . LEU A 1 71 ? 7.867 3.608 -13.315 1.00 91.50 71 LEU A CA 1
ATOM 497 C C . LEU A 1 71 ? 8.514 3.930 -11.963 1.00 91.50 71 LEU A C 1
ATOM 499 O O . LEU A 1 71 ? 7.832 3.893 -10.945 1.00 91.50 71 LEU A O 1
ATOM 503 N N . THR A 1 72 ? 9.793 4.310 -11.947 1.00 89.50 72 THR A N 1
ATOM 504 C CA . THR A 1 72 ? 10.479 4.758 -10.723 1.00 89.50 72 THR A CA 1
ATOM 505 C C . THR A 1 72 ? 9.815 6.006 -10.147 1.00 89.50 72 THR A C 1
ATOM 507 O O . THR A 1 72 ? 9.542 6.060 -8.950 1.00 89.50 72 THR A O 1
ATOM 510 N N . PHE A 1 73 ? 9.495 6.986 -10.997 1.00 88.81 73 PHE A N 1
ATOM 511 C CA . PHE A 1 73 ? 8.795 8.200 -10.592 1.00 88.81 73 PHE A CA 1
ATOM 512 C C . PHE A 1 73 ? 7.414 7.880 -10.011 1.00 88.81 73 PHE A C 1
ATOM 514 O O . PHE A 1 73 ? 7.102 8.304 -8.904 1.00 88.81 73 PHE A O 1
ATOM 521 N N . ILE A 1 74 ? 6.608 7.070 -10.703 1.00 86.94 74 ILE A N 1
ATOM 522 C CA . ILE A 1 74 ? 5.284 6.655 -10.222 1.00 86.94 74 ILE A CA 1
ATOM 523 C C . ILE A 1 74 ? 5.407 5.856 -8.915 1.00 86.94 74 ILE A C 1
ATOM 525 O O . ILE A 1 74 ? 4.618 6.062 -7.998 1.00 86.94 74 ILE A O 1
ATOM 529 N N . GLY A 1 75 ? 6.410 4.985 -8.790 1.00 84.81 75 GLY A N 1
ATOM 530 C CA . GLY A 1 75 ? 6.680 4.220 -7.572 1.00 84.81 75 GLY A CA 1
ATOM 531 C C . GLY A 1 75 ? 7.045 5.103 -6.377 1.00 84.81 75 GLY A C 1
ATOM 532 O O . GLY A 1 75 ? 6.527 4.885 -5.283 1.00 84.81 75 GLY A O 1
ATOM 533 N N . GLY A 1 76 ? 7.892 6.116 -6.593 1.00 82.12 76 GLY A N 1
ATOM 534 C CA . GLY A 1 76 ? 8.340 7.044 -5.553 1.00 82.12 76 GLY A CA 1
ATOM 535 C C . GLY A 1 76 ? 7.290 8.088 -5.161 1.00 82.12 76 GLY A C 1
ATOM 536 O O . GLY A 1 76 ? 7.051 8.308 -3.977 1.00 82.12 76 GLY A O 1
ATOM 537 N N . PHE A 1 77 ? 6.622 8.704 -6.139 1.00 82.31 77 PHE A N 1
ATOM 538 C CA . PHE A 1 77 ? 5.659 9.789 -5.908 1.00 82.31 77 PHE A CA 1
ATOM 539 C C . PHE A 1 77 ? 4.213 9.309 -5.733 1.00 82.31 77 PHE A C 1
ATOM 541 O O . PHE A 1 77 ? 3.395 10.025 -5.163 1.00 82.31 77 PHE A O 1
ATOM 548 N N . GLY A 1 78 ? 3.875 8.093 -6.168 1.00 76.69 78 GLY A N 1
ATOM 549 C CA . GLY A 1 78 ? 2.515 7.549 -6.073 1.00 76.69 78 GLY A CA 1
ATOM 550 C C . GLY A 1 78 ? 2.067 7.191 -4.652 1.00 76.69 78 GLY A C 1
ATOM 551 O O . GLY A 1 78 ? 0.907 6.828 -4.440 1.00 76.69 78 GLY A O 1
ATOM 552 N N . GLY A 1 79 ? 2.969 7.259 -3.665 1.00 84.75 79 GLY A N 1
ATOM 553 C CA . GLY A 1 79 ? 2.658 6.988 -2.260 1.00 84.75 79 GLY A CA 1
ATOM 554 C C . GLY A 1 79 ? 2.204 5.549 -1.996 1.00 84.75 79 GLY A C 1
ATOM 555 O O . GLY A 1 79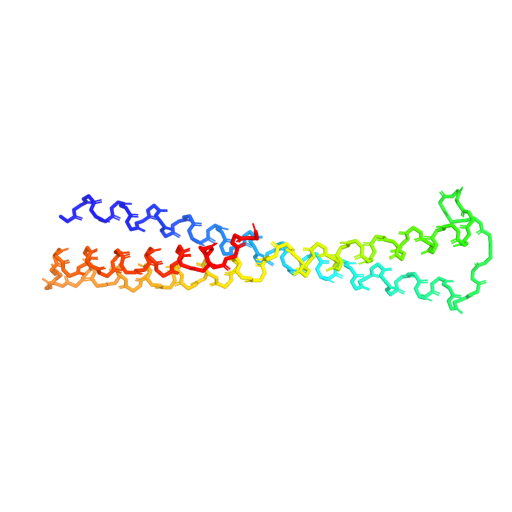 ? 1.534 5.291 -0.995 1.00 84.75 79 GLY A O 1
ATOM 556 N N . PHE A 1 80 ? 2.530 4.601 -2.884 1.00 86.19 80 PHE A N 1
ATOM 557 C CA . PHE A 1 80 ? 2.081 3.210 -2.764 1.00 86.19 80 PHE A CA 1
ATOM 558 C C . PHE A 1 80 ? 2.583 2.550 -1.488 1.00 86.19 80 PHE A C 1
ATOM 560 O O . PHE A 1 80 ? 1.824 1.828 -0.852 1.00 86.19 80 PHE A O 1
ATOM 567 N N . GLU A 1 81 ? 3.818 2.847 -1.079 1.00 86.38 81 GLU A N 1
ATOM 568 C CA . GLU A 1 81 ? 4.386 2.358 0.177 1.00 86.38 81 GLU A CA 1
ATOM 569 C C . GLU A 1 81 ? 3.569 2.834 1.381 1.00 86.38 81 GLU A C 1
ATOM 571 O O . GLU A 1 81 ? 3.112 2.024 2.185 1.00 86.38 81 GLU A O 1
ATOM 576 N N . LYS A 1 82 ? 3.291 4.142 1.455 1.00 88.19 82 LYS A N 1
ATOM 577 C CA . LYS A 1 82 ? 2.463 4.730 2.516 1.00 88.19 82 LYS A CA 1
ATOM 578 C C . LYS A 1 82 ? 1.069 4.101 2.547 1.00 88.19 82 LYS A C 1
ATOM 580 O O . LYS A 1 82 ? 0.590 3.710 3.610 1.00 88.19 82 LYS A O 1
ATOM 585 N N . LYS A 1 83 ? 0.423 3.945 1.383 1.00 89.81 83 LYS A N 1
ATOM 586 C CA . LYS A 1 83 ? -0.900 3.302 1.268 1.00 89.81 83 LYS A CA 1
ATOM 587 C C . LYS A 1 83 ? -0.859 1.838 1.701 1.00 89.81 83 LYS A C 1
ATOM 589 O O . LYS A 1 83 ? -1.756 1.389 2.415 1.00 89.81 83 LYS A O 1
ATOM 594 N N . TRP A 1 84 ? 0.172 1.102 1.301 1.00 90.69 84 TRP A N 1
ATOM 595 C CA . TRP A 1 84 ? 0.387 -0.290 1.681 1.00 90.69 84 TRP A CA 1
ATOM 596 C C . TRP A 1 84 ? 0.570 -0.447 3.193 1.00 90.69 84 TRP A C 1
ATOM 598 O O . TRP A 1 84 ? -0.148 -1.236 3.814 1.00 90.69 84 TRP A O 1
ATOM 608 N N . ILE A 1 85 ? 1.467 0.338 3.795 1.00 91.62 85 ILE A N 1
ATOM 609 C CA . ILE A 1 85 ? 1.740 0.331 5.237 1.00 91.62 85 ILE A CA 1
ATOM 610 C C . ILE A 1 85 ? 0.481 0.713 6.022 1.00 91.62 85 ILE A C 1
ATOM 612 O O . ILE A 1 85 ? 0.088 -0.015 6.934 1.00 91.62 85 ILE A O 1
ATOM 616 N N . SER A 1 86 ? -0.201 1.791 5.625 1.00 93.25 86 SER A N 1
ATOM 617 C CA . SER A 1 86 ? -1.419 2.273 6.289 1.00 93.25 86 SER A CA 1
ATOM 618 C C . SER A 1 86 ? -2.528 1.212 6.303 1.00 93.25 86 SER A C 1
ATOM 620 O O . SER A 1 86 ? -3.081 0.894 7.358 1.00 93.25 86 SER A O 1
ATOM 622 N N . ASN A 1 87 ? -2.788 0.557 5.164 1.00 94.44 87 ASN A N 1
ATOM 623 C CA . ASN A 1 87 ? -3.782 -0.519 5.090 1.00 94.44 87 ASN A CA 1
ATOM 624 C C . ASN A 1 87 ? -3.386 -1.747 5.928 1.00 94.44 87 ASN A C 1
ATOM 626 O O . ASN A 1 87 ? -4.248 -2.385 6.533 1.00 94.44 87 ASN A O 1
ATOM 630 N N . ARG A 1 88 ? -2.091 -2.095 5.993 1.00 94.75 88 ARG A N 1
ATOM 631 C CA . ARG A 1 88 ? -1.611 -3.194 6.849 1.00 94.75 88 ARG A CA 1
ATOM 632 C C . ARG A 1 88 ? -1.804 -2.890 8.329 1.00 94.75 88 ARG A C 1
ATOM 634 O O . ARG A 1 88 ? -2.236 -3.788 9.052 1.00 94.75 88 ARG A O 1
ATOM 641 N N . GLN A 1 89 ? -1.506 -1.663 8.750 1.00 96.00 89 GLN A N 1
ATOM 642 C CA . GLN A 1 89 ? -1.694 -1.234 10.131 1.00 96.00 89 GLN A CA 1
ATOM 643 C C . GLN A 1 89 ? -3.178 -1.229 10.502 1.00 96.00 89 GLN A C 1
ATOM 645 O O . GLN A 1 89 ? -3.555 -1.845 11.494 1.00 96.00 89 GLN A O 1
ATOM 650 N N . LEU A 1 90 ? -4.040 -0.641 9.663 1.00 96.50 90 LEU A N 1
ATOM 651 C CA . LEU A 1 90 ? -5.484 -0.649 9.903 1.00 96.50 90 LEU A CA 1
ATOM 652 C C . LEU A 1 90 ? -6.037 -2.079 9.975 1.00 96.50 90 LEU A C 1
ATOM 654 O O . LEU A 1 90 ? -6.817 -2.398 10.867 1.00 96.50 90 LEU A O 1
ATOM 658 N N . ARG A 1 91 ? -5.603 -2.974 9.077 1.00 97.06 91 ARG A N 1
ATOM 659 C CA . ARG A 1 91 ? -5.995 -4.391 9.112 1.00 97.06 91 ARG A CA 1
ATOM 660 C C . ARG A 1 91 ? -5.592 -5.060 10.427 1.00 97.06 91 ARG A C 1
ATOM 662 O O . ARG A 1 91 ? -6.370 -5.843 10.963 1.00 97.06 91 ARG A O 1
ATOM 669 N N . HIS A 1 92 ? -4.385 -4.785 10.919 1.00 96.94 92 HIS A N 1
ATOM 670 C CA . HIS A 1 92 ? -3.914 -5.302 12.201 1.00 96.94 92 HIS A CA 1
ATOM 671 C C . HIS A 1 92 ? -4.782 -4.790 13.359 1.00 96.94 92 HIS A C 1
ATOM 673 O O . HIS A 1 92 ? -5.296 -5.593 14.133 1.00 96.94 92 HIS A O 1
ATOM 679 N N . ASP A 1 93 ? -5.015 -3.480 13.428 1.00 97.19 93 ASP A N 1
ATOM 680 C CA . ASP A 1 93 ? -5.809 -2.857 14.491 1.00 97.19 93 ASP A CA 1
ATOM 681 C C . ASP A 1 93 ? -7.250 -3.391 14.507 1.00 97.19 93 ASP A C 1
ATOM 683 O O . ASP A 1 93 ? -7.778 -3.747 15.559 1.00 97.19 93 ASP A O 1
ATOM 687 N N . LEU A 1 94 ? -7.872 -3.532 13.332 1.00 97.81 94 LEU A N 1
ATOM 688 C CA . LEU A 1 94 ? -9.210 -4.113 13.198 1.00 97.81 94 LEU A CA 1
ATOM 689 C C . LEU A 1 94 ? -9.245 -5.593 13.586 1.00 97.81 94 LEU A C 1
ATOM 691 O O . LEU A 1 94 ? -10.230 -6.040 14.164 1.00 97.81 94 LEU A O 1
ATOM 695 N N . ASN A 1 95 ? -8.181 -6.354 13.317 1.00 97.44 95 ASN A N 1
ATOM 696 C CA . ASN A 1 95 ? -8.083 -7.739 13.771 1.00 97.44 95 ASN A CA 1
ATOM 697 C C . ASN A 1 95 ? -8.042 -7.832 15.300 1.00 97.44 95 ASN A C 1
ATOM 699 O O . ASN A 1 95 ? -8.727 -8.672 15.873 1.00 97.44 95 ASN A O 1
ATOM 703 N N . MET A 1 96 ? -7.281 -6.953 15.956 1.00 97.31 96 MET A N 1
ATOM 704 C CA . MET A 1 96 ? -7.245 -6.886 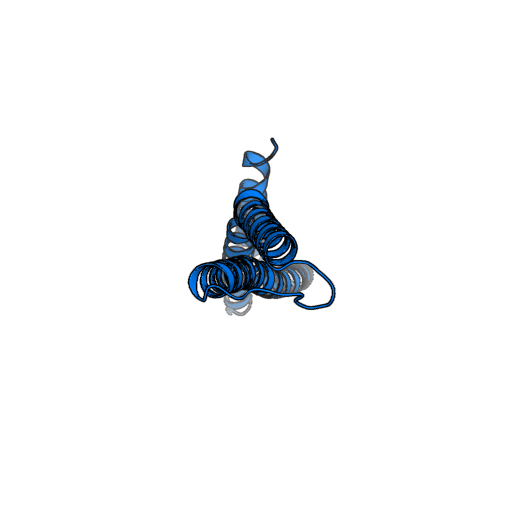17.419 1.00 97.31 96 MET A CA 1
ATOM 705 C C . MET A 1 96 ? -8.613 -6.511 17.993 1.00 97.31 96 MET A C 1
ATOM 707 O O . MET A 1 96 ? -9.072 -7.142 18.937 1.00 97.31 96 MET A O 1
ATOM 711 N N . ILE A 1 97 ? -9.315 -5.562 17.367 1.00 96.75 97 ILE A N 1
ATOM 712 C CA . ILE A 1 97 ? -10.684 -5.208 17.760 1.00 96.75 97 ILE A CA 1
ATOM 713 C C . ILE A 1 97 ? -11.630 -6.405 17.603 1.00 96.75 97 ILE A C 1
ATOM 715 O O . ILE A 1 97 ? -12.441 -6.638 18.490 1.00 96.75 97 ILE A O 1
ATOM 719 N N . LYS A 1 98 ? -11.529 -7.188 16.519 1.00 96.06 98 LYS A N 1
ATOM 720 C CA . LYS A 1 98 ? -12.335 -8.413 16.348 1.00 96.06 98 LYS A CA 1
ATOM 721 C C . LYS A 1 98 ? -12.110 -9.400 17.495 1.00 96.06 98 LYS A C 1
ATOM 723 O O . LYS A 1 98 ? -13.086 -9.905 18.033 1.00 96.06 98 LYS A O 1
ATOM 728 N N . VAL A 1 99 ? -10.855 -9.612 17.896 1.00 95.56 99 VAL A N 1
ATOM 729 C CA . VAL A 1 99 ? -10.513 -10.465 19.047 1.00 95.56 99 VAL A CA 1
ATOM 730 C C . VAL A 1 99 ? -11.132 -9.920 20.337 1.00 95.56 99 VAL A C 1
ATOM 732 O O . VAL A 1 99 ? -11.783 -10.670 21.057 1.00 95.56 99 VAL A O 1
ATOM 735 N N . ASP A 1 100 ? -11.007 -8.615 20.595 1.00 94.75 100 ASP A N 1
ATOM 736 C CA . ASP A 1 100 ? -11.599 -7.978 21.780 1.00 94.75 100 ASP A CA 1
ATOM 737 C C . ASP A 1 100 ? -13.135 -8.089 21.802 1.00 94.75 100 ASP A C 1
ATOM 739 O O . ASP A 1 100 ? -13.743 -8.156 22.866 1.00 94.75 100 ASP A O 1
ATOM 743 N N . MET A 1 101 ? -13.786 -8.104 20.634 1.00 94.62 101 MET A N 1
ATOM 744 C CA . MET A 1 101 ? -15.239 -8.268 20.515 1.00 94.62 101 MET A CA 1
ATOM 745 C C . MET A 1 101 ? -15.729 -9.688 20.806 1.00 94.62 101 MET A C 1
ATOM 747 O O . MET A 1 101 ? -16.923 -9.866 21.056 1.00 94.62 101 MET A O 1
ATOM 751 N N . ASP A 1 102 ? -14.845 -10.679 20.718 1.00 93.56 102 ASP A N 1
ATOM 752 C CA . ASP A 1 102 ? -15.150 -12.084 20.986 1.00 93.56 102 ASP A CA 1
ATOM 753 C C . ASP A 1 102 ? -14.857 -12.467 22.451 1.00 93.56 102 ASP A C 1
ATOM 755 O O . ASP A 1 102 ? -15.129 -13.594 22.864 1.00 93.56 102 ASP A O 1
ATOM 759 N N . ALA A 1 103 ? -14.344 -11.528 23.256 1.00 92.56 103 ALA A N 1
ATOM 760 C CA . ALA A 1 103 ? -14.157 -11.702 24.691 1.00 92.56 103 ALA A CA 1
ATOM 761 C C . ALA A 1 103 ? -15.500 -11.703 25.449 1.00 92.56 103 ALA A C 1
ATOM 763 O O . ALA A 1 103 ? -16.431 -10.966 25.115 1.00 92.56 103 ALA A O 1
ATOM 764 N N . ASN A 1 104 ? -15.593 -12.510 26.512 1.00 83.62 104 ASN A N 1
ATOM 765 C CA . ASN A 1 104 ? -16.815 -12.654 27.321 1.00 83.62 104 ASN A CA 1
ATOM 766 C C . ASN A 1 104 ? -17.225 -11.360 28.054 1.00 83.62 104 ASN A C 1
ATOM 768 O O . ASN A 1 104 ? -18.376 -11.226 28.464 1.00 83.62 104 ASN A O 1
ATOM 772 N N . ASP A 1 105 ? -16.297 -10.421 28.224 1.00 90.44 105 ASP A N 1
ATOM 773 C CA . ASP A 1 105 ? -16.446 -9.135 28.909 1.00 90.44 105 ASP A CA 1
ATOM 774 C C . ASP A 1 105 ? -16.374 -7.931 27.947 1.00 90.44 105 ASP A C 1
ATOM 776 O O . ASP A 1 105 ? -16.103 -6.804 28.366 1.00 90.44 105 ASP A O 1
ATOM 780 N N . ALA A 1 106 ? -16.626 -8.146 26.651 1.00 89.75 106 ALA A N 1
ATOM 781 C CA . ALA A 1 106 ? -16.524 -7.106 25.632 1.00 89.75 106 ALA A CA 1
ATOM 782 C C . ALA A 1 106 ? -17.450 -5.898 25.903 1.00 89.75 106 ALA A C 1
ATOM 784 O O . ALA A 1 106 ? -18.672 -5.970 25.750 1.00 89.75 106 ALA A O 1
ATOM 785 N N . ASP A 1 107 ? -16.853 -4.745 26.221 1.00 93.19 107 ASP A N 1
ATOM 786 C CA . ASP A 1 107 ? -17.563 -3.472 26.384 1.00 93.19 107 ASP A CA 1
ATOM 787 C C . ASP A 1 107 ? -17.734 -2.731 25.046 1.00 93.19 107 ASP A C 1
ATOM 789 O O . ASP A 1 107 ? -16.771 -2.291 24.407 1.00 93.19 107 ASP A O 1
ATOM 793 N N . GLU A 1 108 ? -18.989 -2.510 24.648 1.00 93.12 108 GLU A N 1
ATOM 794 C CA . GLU A 1 108 ? -19.335 -1.834 23.396 1.00 93.12 108 GLU A CA 1
ATOM 795 C C . GLU A 1 108 ? -18.739 -0.424 23.292 1.00 93.12 108 GLU A C 1
ATOM 797 O O . GLU A 1 108 ? -18.329 -0.000 22.203 1.00 93.12 108 GLU A O 1
ATOM 802 N N . LYS A 1 109 ? -18.681 0.320 24.403 1.00 94.88 109 LYS A N 1
ATOM 803 C CA . LYS A 1 109 ? -18.148 1.687 24.404 1.00 94.88 109 LYS A CA 1
ATOM 804 C C . LYS A 1 109 ? -16.652 1.678 24.092 1.00 94.88 109 LYS A C 1
ATOM 806 O O . LYS A 1 109 ? -16.211 2.431 23.223 1.00 94.88 109 LYS A O 1
ATOM 811 N N . THR A 1 110 ? -15.899 0.794 24.737 1.00 94.75 110 THR A N 1
ATOM 812 C CA . THR A 1 110 ? -14.460 0.608 24.519 1.00 94.75 110 THR A CA 1
ATOM 813 C C . THR A 1 110 ? -14.154 0.180 23.085 1.00 94.75 110 THR A C 1
ATOM 815 O O . THR A 1 110 ? -13.296 0.781 22.438 1.00 94.75 110 THR A O 1
ATOM 818 N N . ILE A 1 111 ? -14.903 -0.783 22.538 1.00 96.38 111 ILE A N 1
ATOM 819 C CA . ILE A 1 111 ? -14.758 -1.226 21.141 1.00 96.38 111 ILE A CA 1
ATOM 820 C C . ILE A 1 111 ? -14.993 -0.073 20.157 1.00 96.38 111 ILE A C 1
ATOM 822 O O . ILE A 1 111 ? -14.216 0.120 19.220 1.00 96.38 111 ILE A O 1
ATOM 826 N N . ARG A 1 112 ? -16.035 0.739 20.374 1.00 96.12 112 ARG A N 1
ATOM 827 C CA . ARG A 1 112 ? -16.319 1.910 19.527 1.00 96.12 112 ARG A CA 1
ATOM 828 C C . ARG A 1 112 ? -15.205 2.951 19.589 1.00 96.12 112 ARG A C 1
ATOM 830 O O . ARG A 1 112 ? -14.902 3.551 18.559 1.00 96.12 112 ARG A O 1
ATOM 837 N N . THR A 1 113 ? -14.609 3.167 20.759 1.00 96.75 113 THR A N 1
ATOM 838 C CA . THR A 1 113 ? -13.460 4.067 20.921 1.00 96.75 113 THR A CA 1
ATOM 839 C C . THR A 1 113 ? -12.249 3.546 20.151 1.00 96.75 113 THR A C 1
ATOM 841 O O . THR A 1 113 ? -11.764 4.249 19.267 1.00 96.75 113 THR A O 1
ATOM 844 N N . LYS A 1 114 ? -11.848 2.286 20.372 1.00 96.50 114 LYS A N 1
ATOM 845 C CA . LYS A 1 114 ? -10.730 1.645 19.655 1.00 96.50 114 LYS A CA 1
ATOM 846 C C . LYS A 1 114 ? -10.915 1.693 18.135 1.00 96.50 114 LYS A C 1
ATOM 848 O O . LYS A 1 114 ? -9.980 2.007 17.402 1.00 96.50 114 LYS A O 1
ATOM 853 N N . TYR A 1 115 ? -12.135 1.437 17.656 1.00 97.25 115 TYR A N 1
ATOM 854 C CA . TYR A 1 115 ? -12.466 1.532 16.234 1.00 97.25 115 TYR A CA 1
ATOM 855 C C . TYR A 1 115 ? -12.277 2.950 15.682 1.00 97.25 115 TYR A C 1
ATOM 857 O O . TYR A 1 115 ? -11.637 3.126 14.647 1.00 97.25 115 TYR A O 1
ATOM 865 N N . LYS A 1 116 ? -12.799 3.975 16.369 1.00 96.56 116 LYS A N 1
ATOM 866 C CA . LYS A 1 116 ? -12.634 5.377 15.950 1.00 96.56 116 LYS A CA 1
ATOM 867 C C . LYS A 1 116 ? -11.167 5.793 15.919 1.00 96.56 116 LYS A C 1
ATOM 869 O O . LYS A 1 116 ? -10.753 6.458 14.977 1.00 96.56 116 LYS A O 1
ATOM 874 N N . GLU A 1 117 ? -10.388 5.383 16.914 1.00 96.25 117 GLU A N 1
ATOM 875 C CA . GLU A 1 117 ? -8.952 5.661 16.969 1.00 96.25 117 GLU A CA 1
ATOM 876 C C . GLU A 1 117 ? -8.198 5.000 15.810 1.00 96.25 117 GLU A C 1
ATOM 878 O O . GLU A 1 117 ? -7.370 5.648 15.174 1.00 96.25 117 GLU A O 1
ATOM 883 N N . ALA A 1 118 ? -8.508 3.738 15.492 1.00 96.00 118 ALA A N 1
ATOM 884 C CA . ALA A 1 118 ? -7.908 3.036 14.359 1.00 96.00 118 ALA A CA 1
ATOM 885 C C . ALA A 1 118 ? -8.217 3.735 13.023 1.00 96.00 118 ALA A C 1
ATOM 887 O O . ALA A 1 118 ? -7.312 3.957 12.216 1.00 96.00 118 ALA A O 1
ATOM 888 N N . MET A 1 119 ? -9.472 4.146 12.815 1.00 95.50 119 MET A N 1
ATOM 889 C CA . MET A 1 119 ? -9.876 4.889 11.616 1.00 95.50 119 MET A CA 1
ATOM 890 C C . MET A 1 119 ? -9.201 6.262 11.541 1.00 95.50 119 MET A C 1
ATOM 892 O O . MET A 1 119 ? -8.654 6.618 10.501 1.00 95.50 119 MET A O 1
ATOM 896 N N . SER A 1 120 ? -9.162 6.999 12.653 1.00 93.62 120 SER A N 1
ATOM 897 C CA . SER A 1 120 ? -8.526 8.317 12.716 1.00 93.62 120 SER A CA 1
ATOM 898 C C . SER A 1 120 ? -7.026 8.247 12.417 1.00 93.62 120 SER A C 1
ATOM 900 O O . SER A 1 120 ? -6.523 9.060 11.643 1.00 93.62 120 SER A O 1
ATOM 902 N N . ARG A 1 121 ? -6.310 7.242 12.946 1.00 91.69 121 ARG A N 1
ATOM 903 C CA . ARG A 1 121 ? -4.897 7.015 12.601 1.00 91.69 121 ARG A CA 1
ATOM 904 C C . ARG A 1 121 ? -4.719 6.737 11.111 1.00 91.69 121 ARG A C 1
ATOM 906 O O . ARG A 1 121 ? -3.846 7.339 10.489 1.00 91.69 121 ARG A O 1
ATOM 913 N N . HIS A 1 122 ? -5.556 5.875 10.533 1.00 91.31 122 HIS A N 1
ATOM 914 C CA . HIS A 1 122 ? -5.504 5.563 9.104 1.00 91.31 122 HIS A CA 1
ATOM 915 C C . HIS A 1 122 ? -5.742 6.807 8.233 1.00 91.31 122 HIS A C 1
ATOM 917 O O . HIS A 1 122 ? -5.044 7.000 7.242 1.00 91.31 122 HIS A O 1
ATOM 923 N N . GLU A 1 123 ? -6.681 7.673 8.615 1.00 87.50 123 GLU A N 1
ATOM 924 C CA . GLU A 1 123 ? -6.972 8.926 7.908 1.00 87.50 123 GLU A CA 1
ATOM 925 C C . GLU A 1 123 ? -5.864 9.974 8.072 1.00 87.50 123 GLU A C 1
ATOM 927 O O . GLU A 1 123 ? -5.502 10.632 7.098 1.00 87.50 123 GLU A O 1
ATOM 932 N N . SER A 1 124 ? -5.268 10.097 9.263 1.00 84.44 124 SER A N 1
ATOM 933 C CA . SER A 1 124 ? -4.221 11.096 9.534 1.00 84.44 124 SER A CA 1
ATOM 934 C C . SER A 1 124 ? -2.976 10.938 8.658 1.00 84.44 124 SER A C 1
ATOM 936 O O . SER A 1 124 ? -2.310 11.926 8.358 1.00 84.44 124 SER A O 1
ATOM 938 N N . ILE A 1 125 ? -2.707 9.718 8.178 1.00 77.88 125 ILE A N 1
ATOM 939 C CA . ILE A 1 125 ? -1.614 9.439 7.239 1.00 77.88 125 ILE A CA 1
ATOM 940 C C . ILE A 1 125 ? -1.830 10.178 5.907 1.00 77.88 125 ILE A C 1
ATOM 942 O O . ILE A 1 125 ? -0.863 10.505 5.230 1.00 77.88 125 ILE A O 1
ATOM 946 N N . PHE A 1 126 ? -3.080 10.471 5.537 1.00 67.25 126 PHE A N 1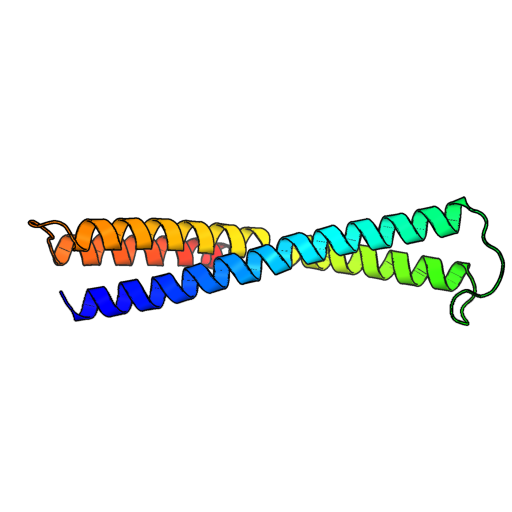
ATOM 947 C CA . PHE A 1 126 ? -3.423 11.124 4.273 1.00 67.25 126 PHE A CA 1
ATOM 948 C C . PHE A 1 126 ? -3.706 12.626 4.411 1.00 67.25 126 PHE A C 1
ATOM 950 O O . PHE A 1 126 ? -3.571 13.351 3.431 1.00 67.25 126 PHE A O 1
ATOM 957 N N . VAL A 1 127 ? -4.059 13.111 5.606 1.00 61.97 127 VAL A N 1
ATOM 958 C CA . VAL A 1 127 ? -4.333 14.543 5.859 1.00 61.97 127 VAL A CA 1
ATOM 959 C C . VAL A 1 127 ? -3.048 15.386 5.891 1.00 61.97 127 VAL A C 1
ATOM 961 O O . VAL A 1 127 ? -3.088 16.570 5.586 1.00 61.97 127 VAL A O 1
ATOM 964 N N . GLY A 1 128 ? -1.893 14.785 6.198 1.00 52.84 128 GLY A N 1
ATOM 965 C CA . GLY A 1 128 ? -0.585 15.450 6.085 1.00 52.84 128 GLY A CA 1
ATOM 966 C C . GLY A 1 128 ? 0.022 15.449 4.674 1.00 52.84 128 GLY A C 1
ATOM 967 O O . GLY A 1 128 ? 1.063 16.064 4.474 1.00 52.84 128 GLY A O 1
ATOM 968 N N . ASP A 1 129 ? -0.611 14.758 3.718 1.00 49.47 129 ASP A N 1
ATOM 969 C CA . ASP A 1 129 ? -0.113 14.533 2.351 1.00 49.47 129 ASP A CA 1
ATOM 970 C C . ASP A 1 129 ? -0.938 15.289 1.281 1.00 49.47 129 ASP A C 1
ATOM 972 O O . ASP A 1 129 ? -0.717 15.101 0.082 1.00 49.47 129 ASP A O 1
ATOM 976 N N . SER A 1 130 ? -1.887 16.148 1.677 1.00 42.22 130 SER A N 1
ATOM 977 C CA . SER A 1 130 ? -2.495 17.120 0.759 1.00 42.22 130 SER A CA 1
ATOM 978 C C . SER A 1 130 ? -1.461 18.190 0.406 1.00 42.22 130 SER A C 1
ATOM 980 O O . SER A 1 130 ? -1.252 19.129 1.173 1.00 42.22 130 SER A O 1
ATOM 982 N N . ILE A 1 131 ? -0.789 17.964 -0.727 1.00 39.75 131 ILE A N 1
ATOM 983 C CA . ILE A 1 131 ? 0.024 18.937 -1.472 1.00 39.75 131 ILE A CA 1
ATOM 984 C C . ILE A 1 131 ? -0.798 20.201 -1.735 1.00 39.75 131 ILE A C 1
ATOM 986 O O . ILE A 1 131 ? -1.976 20.047 -2.139 1.00 39.75 131 ILE A O 1
#